Protein AF-A0A367RJA6-F1 (afdb_monomer_lite)

Radius of gyration: 25.4 Å; chains: 1; bounding box: 37×24×86 Å

pLDDT: mean 74.45, std 16.81, range [39.59, 92.81]

Structure (mmCIF, N/CA/C/O backbone):
data_AF-A0A367RJA6-F1
#
_entry.id   AF-A0A367RJA6-F1
#
loop_
_atom_site.group_PDB
_atom_site.id
_atom_site.type_symbol
_atom_site.label_atom_id
_atom_site.label_alt_id
_atom_site.label_comp_id
_atom_site.label_asym_id
_atom_site.label_entity_id
_atom_site.label_seq_id
_atom_site.pdbx_PDB_ins_code
_atom_site.Cartn_x
_atom_site.Cartn_y
_atom_site.Cartn_z
_atom_site.occupancy
_atom_site.B_iso_or_equiv
_atom_site.auth_seq_id
_atom_site.auth_comp_id
_atom_site.auth_asym_id
_atom_site.auth_atom_id
_atom_site.pdbx_PDB_model_num
ATOM 1 N N . MET A 1 1 ? -9.501 13.844 5.449 1.00 57.28 1 MET A N 1
ATOM 2 C CA . MET A 1 1 ? -8.104 13.518 5.074 1.00 57.28 1 MET A CA 1
ATOM 3 C C . MET A 1 1 ? -7.704 12.117 5.527 1.00 57.28 1 MET A C 1
ATOM 5 O O . MET A 1 1 ? -7.068 11.428 4.744 1.00 57.28 1 MET A O 1
ATOM 9 N N . GLU A 1 2 ? -8.114 11.662 6.714 1.00 65.69 2 GLU A N 1
ATOM 10 C CA . GLU A 1 2 ? -7.738 10.336 7.248 1.00 65.69 2 GLU A CA 1
ATOM 11 C C . GLU A 1 2 ? -8.230 9.146 6.406 1.00 65.69 2 GLU A C 1
ATOM 13 O O . GLU A 1 2 ? -7.466 8.217 6.161 1.00 65.69 2 GLU A O 1
ATOM 18 N N . GLN A 1 3 ? -9.455 9.200 5.871 1.00 72.69 3 GLN A N 1
ATOM 19 C CA . GLN A 1 3 ? -10.005 8.113 5.043 1.00 72.69 3 GLN A CA 1
ATOM 20 C C . GLN A 1 3 ? -9.216 7.877 3.746 1.00 72.69 3 GLN A C 1
ATOM 22 O O . GLN A 1 3 ? -8.934 6.735 3.401 1.00 72.69 3 GLN A O 1
ATOM 27 N N . ALA A 1 4 ? -8.791 8.942 3.060 1.00 74.25 4 ALA A N 1
ATOM 28 C CA . ALA A 1 4 ? -8.061 8.829 1.794 1.00 74.25 4 ALA A CA 1
ATOM 29 C C . ALA A 1 4 ? -6.685 8.158 1.965 1.00 74.25 4 ALA A C 1
ATOM 31 O O . ALA A 1 4 ? -6.238 7.419 1.091 1.00 74.25 4 ALA A O 1
ATOM 32 N N . PHE A 1 5 ? -6.020 8.392 3.100 1.00 73.81 5 PHE A N 1
ATOM 33 C CA . PHE A 1 5 ? -4.764 7.723 3.437 1.00 73.81 5 PHE A CA 1
ATOM 34 C C . PHE A 1 5 ? -4.980 6.227 3.690 1.00 73.81 5 PHE A C 1
ATOM 36 O O . PHE A 1 5 ? -4.238 5.395 3.167 1.00 73.81 5 PHE A O 1
ATOM 43 N N . PHE A 1 6 ? -6.019 5.889 4.457 1.00 78.44 6 PHE A N 1
ATOM 44 C CA . PHE A 1 6 ? -6.362 4.505 4.772 1.00 78.44 6 PHE A CA 1
ATOM 45 C C . PHE A 1 6 ? -6.739 3.703 3.519 1.00 78.44 6 PHE A C 1
ATOM 47 O O . PHE A 1 6 ? -6.219 2.610 3.299 1.00 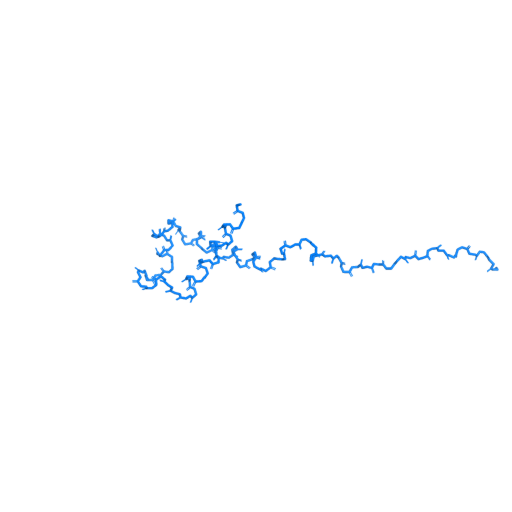78.44 6 PHE A O 1
ATOM 54 N N . GLU A 1 7 ? -7.583 4.268 2.655 1.00 81.81 7 GLU A N 1
ATOM 55 C CA . GLU A 1 7 ? -7.959 3.648 1.382 1.00 81.81 7 GLU A CA 1
ATOM 56 C C . GLU A 1 7 ? -6.752 3.451 0.462 1.00 81.81 7 GLU A C 1
ATOM 58 O O . GLU A 1 7 ? -6.598 2.379 -0.128 1.00 81.81 7 GLU A O 1
ATOM 63 N N . ALA A 1 8 ? -5.854 4.439 0.389 1.00 83.62 8 ALA A N 1
ATOM 64 C CA . ALA A 1 8 ? -4.622 4.318 -0.380 1.00 83.62 8 ALA A CA 1
ATOM 65 C C . ALA A 1 8 ? -3.733 3.177 0.141 1.00 83.62 8 ALA A C 1
ATOM 67 O O . ALA A 1 8 ? -3.254 2.365 -0.649 1.00 83.62 8 ALA A O 1
ATOM 68 N N . GLY A 1 9 ? -3.542 3.064 1.458 1.00 85.94 9 GLY A N 1
ATOM 69 C CA . GLY A 1 9 ? -2.749 1.981 2.042 1.00 85.94 9 GLY A CA 1
ATOM 70 C C . GLY A 1 9 ? -3.384 0.599 1.836 1.00 85.94 9 GLY A C 1
ATOM 7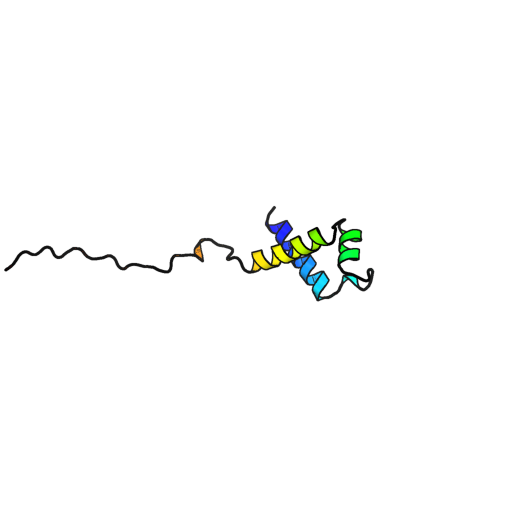1 O O . GLY A 1 9 ? -2.682 -0.340 1.459 1.00 85.94 9 GLY A O 1
ATOM 72 N N . LYS A 1 10 ? -4.714 0.477 1.949 1.00 88.12 10 LYS A N 1
ATOM 73 C CA . LYS A 1 10 ? -5.442 -0.762 1.616 1.00 88.12 10 LYS A CA 1
ATOM 74 C C . LYS A 1 10 ? -5.281 -1.169 0.154 1.00 88.12 10 LYS A C 1
ATOM 76 O O . LYS A 1 10 ? -5.012 -2.334 -0.134 1.00 88.12 10 LYS A O 1
ATOM 81 N N . ALA A 1 11 ? -5.404 -0.216 -0.767 1.00 88.31 11 ALA A N 1
ATOM 82 C CA . ALA A 1 11 ? -5.200 -0.474 -2.187 1.00 88.31 11 ALA A CA 1
ATOM 83 C C . ALA A 1 11 ? -3.755 -0.918 -2.480 1.00 88.31 11 ALA A C 1
ATOM 85 O O . ALA A 1 11 ? -3.534 -1.817 -3.292 1.00 88.31 11 ALA A O 1
ATOM 86 N N . LEU A 1 12 ? -2.765 -0.337 -1.791 1.00 88.81 12 LEU A N 1
ATOM 87 C CA . LEU A 1 12 ? -1.363 -0.746 -1.901 1.00 88.81 12 LEU A CA 1
ATO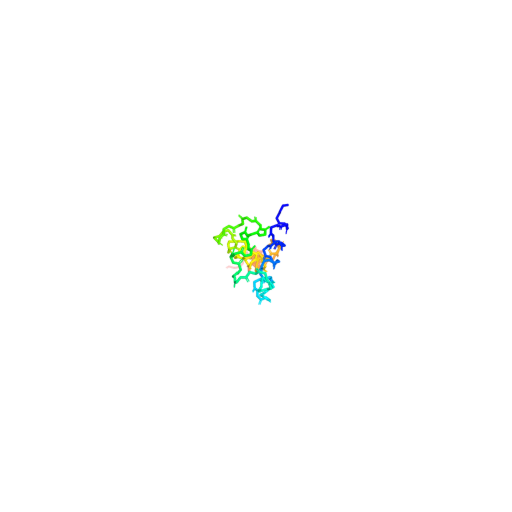M 88 C C . LEU A 1 12 ? -1.117 -2.162 -1.354 1.00 88.81 12 LEU A C 1
ATOM 90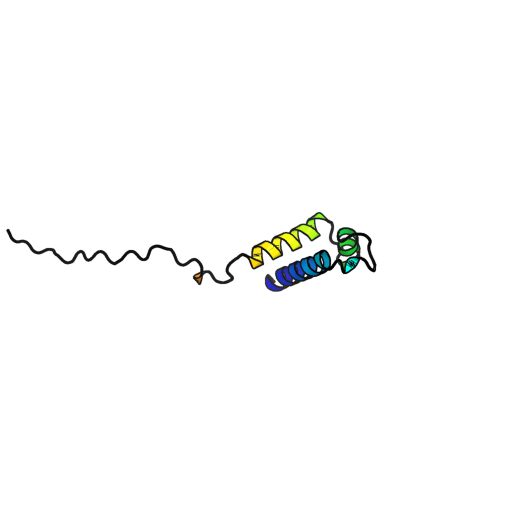 O O . LEU A 1 12 ? -0.364 -2.914 -1.977 1.00 88.81 12 LEU A O 1
ATOM 94 N N . ILE A 1 13 ? -1.771 -2.549 -0.251 1.00 90.44 13 ILE A N 1
ATOM 95 C CA . ILE A 1 13 ? -1.742 -3.924 0.282 1.00 90.44 13 ILE A CA 1
ATOM 96 C C . ILE A 1 13 ? -2.279 -4.902 -0.761 1.00 90.44 13 ILE A C 1
ATOM 98 O O . ILE A 1 13 ? -1.591 -5.855 -1.126 1.00 90.44 13 ILE A O 1
ATOM 102 N N . GLU A 1 14 ? -3.471 -4.638 -1.299 1.00 90.56 14 GLU A N 1
ATOM 103 C CA . GLU A 1 14 ? -4.089 -5.508 -2.298 1.00 90.56 14 GLU A CA 1
ATOM 104 C C . GLU A 1 14 ? -3.212 -5.637 -3.552 1.00 90.56 14 GLU A C 1
ATOM 106 O O . GLU A 1 14 ? -2.984 -6.742 -4.052 1.00 90.56 14 GLU A O 1
ATOM 111 N N . LEU A 1 15 ? -2.657 -4.520 -4.030 1.00 89.94 15 LEU A N 1
ATOM 112 C CA . LEU A 1 15 ? -1.772 -4.488 -5.188 1.00 89.94 15 LEU A CA 1
ATOM 113 C C . LEU A 1 15 ? -0.495 -5.313 -4.972 1.00 89.94 15 LEU A C 1
ATOM 115 O O . LEU A 1 15 ? -0.047 -6.010 -5.892 1.00 89.94 15 LEU A O 1
ATOM 119 N N . ARG A 1 16 ? 0.082 -5.256 -3.765 1.00 88.75 16 ARG A N 1
ATOM 120 C CA . ARG A 1 16 ? 1.259 -6.039 -3.374 1.00 88.75 16 ARG A CA 1
ATOM 121 C C . ARG A 1 16 ? 0.931 -7.528 -3.297 1.00 88.75 16 ARG A C 1
ATOM 123 O O . ARG A 1 16 ? 1.628 -8.333 -3.919 1.00 88.75 16 ARG A O 1
ATOM 130 N N . ASP A 1 17 ? -0.121 -7.880 -2.566 1.00 90.44 17 ASP A N 1
ATOM 131 C CA . ASP A 1 17 ? -0.457 -9.262 -2.219 1.00 90.44 17 ASP A CA 1
ATOM 132 C C . ASP A 1 17 ? -0.958 -10.038 -3.443 1.00 90.44 17 ASP A C 1
ATOM 134 O O . ASP A 1 17 ? -0.534 -11.169 -3.688 1.00 90.44 17 ASP A O 1
ATOM 138 N N . ARG A 1 18 ? -1.763 -9.389 -4.295 1.00 91.25 18 ARG A N 1
ATOM 139 C CA . ARG A 1 18 ? -2.209 -9.940 -5.587 1.00 91.25 18 ARG A CA 1
ATOM 140 C C . ARG A 1 18 ? -1.165 -9.800 -6.697 1.00 91.25 18 ARG A C 1
ATOM 142 O O . ARG A 1 18 ? -1.379 -10.284 -7.806 1.00 91.25 18 ARG A O 1
ATOM 149 N N . ARG A 1 19 ? -0.026 -9.157 -6.413 1.00 90.38 19 ARG A N 1
ATOM 150 C CA . ARG A 1 19 ? 1.089 -8.926 -7.347 1.00 90.38 19 ARG A CA 1
ATOM 151 C C . ARG A 1 19 ? 0.654 -8.278 -8.666 1.00 90.38 19 ARG A C 1
ATOM 153 O O . ARG A 1 19 ? 1.217 -8.579 -9.720 1.00 90.38 19 ARG A O 1
ATOM 160 N N . LEU A 1 20 ? -0.311 -7.357 -8.609 1.00 91.38 20 LEU A N 1
ATOM 161 C CA . LEU A 1 20 ? -0.897 -6.710 -9.794 1.00 91.38 20 LEU A CA 1
ATOM 162 C C . LEU A 1 20 ? 0.113 -5.838 -10.560 1.00 91.38 20 LEU A C 1
ATOM 164 O O . LEU A 1 20 ? -0.109 -5.505 -11.718 1.00 91.38 20 LEU A O 1
ATOM 168 N N . TYR A 1 21 ? 1.254 -5.521 -9.944 1.00 89.31 21 TYR A N 1
ATOM 169 C CA . TYR A 1 21 ? 2.363 -4.815 -10.584 1.00 89.31 21 TYR A CA 1
ATOM 170 C C . TYR A 1 21 ? 3.125 -5.658 -11.622 1.00 89.31 21 TYR A C 1
ATOM 172 O O . TYR A 1 21 ? 3.799 -5.087 -12.478 1.00 89.31 21 TYR A O 1
ATOM 180 N N . ARG A 1 22 ? 3.034 -6.997 -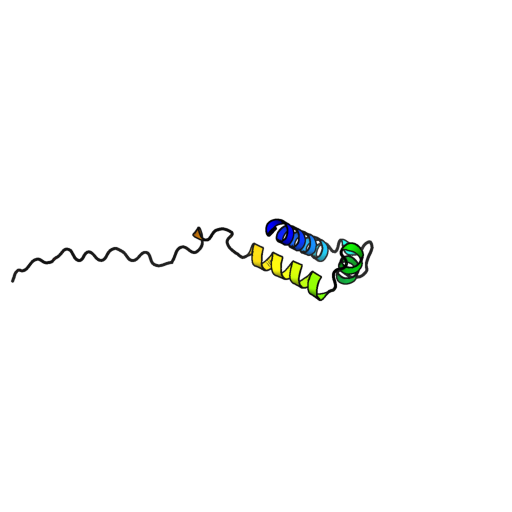11.575 1.00 88.94 22 ARG A N 1
ATOM 181 C CA . ARG A 1 22 ? 3.917 -7.898 -12.344 1.00 88.94 22 ARG A CA 1
ATOM 182 C C . ARG A 1 22 ? 3.771 -7.829 -13.859 1.00 88.94 22 ARG A C 1
ATOM 184 O O . ARG A 1 22 ? 4.681 -8.261 -14.558 1.00 88.94 22 ARG A O 1
ATOM 191 N N . SER A 1 23 ? 2.656 -7.317 -14.370 1.00 88.06 23 SER A N 1
ATOM 192 C CA . SER A 1 23 ? 2.467 -7.129 -15.812 1.00 88.06 23 SER A CA 1
ATOM 193 C C . SER A 1 23 ? 3.310 -5.983 -16.375 1.00 88.06 23 SER A C 1
ATOM 195 O O . SER A 1 23 ? 3.618 -5.990 -17.562 1.00 88.06 23 SER A O 1
ATOM 197 N N . MET A 1 24 ? 3.694 -5.011 -15.541 1.00 86.62 24 MET A N 1
ATOM 198 C CA . MET A 1 24 ? 4.388 -3.793 -15.975 1.00 86.62 24 MET A CA 1
ATOM 199 C C . MET A 1 24 ? 5.745 -3.584 -15.287 1.00 86.62 24 MET A C 1
ATOM 201 O O . MET A 1 24 ? 6.615 -2.937 -15.857 1.00 86.62 24 MET A O 1
ATOM 205 N N . HIS A 1 25 ? 5.933 -4.103 -14.071 1.00 92.19 25 HIS A N 1
ATOM 206 C CA . HIS A 1 25 ? 7.113 -3.861 -13.236 1.00 92.19 25 HIS A CA 1
ATOM 207 C C . HIS A 1 25 ? 7.572 -5.159 -12.571 1.00 92.19 25 HIS A C 1
ATOM 209 O O . HIS A 1 25 ? 6.764 -6.038 -12.260 1.00 92.19 25 HIS A O 1
ATOM 215 N N . LYS A 1 26 ? 8.878 -5.295 -12.319 1.00 90.06 26 LYS A N 1
ATOM 216 C CA . LYS A 1 26 ? 9.433 -6.520 -11.722 1.00 90.06 26 LYS A CA 1
ATOM 217 C C . LYS A 1 26 ? 9.196 -6.563 -10.220 1.00 90.06 26 LYS A C 1
ATOM 219 O O . LYS A 1 26 ? 9.044 -7.646 -9.650 1.00 90.06 26 LYS A O 1
ATOM 224 N N . THR A 1 27 ? 9.145 -5.394 -9.589 1.00 92.19 27 THR A N 1
ATOM 225 C CA . THR A 1 27 ? 8.943 -5.251 -8.148 1.00 92.19 27 THR A CA 1
ATOM 226 C C . THR A 1 27 ? 7.823 -4.269 -7.827 1.00 92.19 27 THR A C 1
ATOM 228 O O . THR A 1 27 ? 7.484 -3.384 -8.613 1.00 92.19 27 THR A O 1
ATOM 231 N N . PHE A 1 28 ? 7.254 -4.432 -6.635 1.00 89.44 28 PHE A N 1
ATOM 232 C CA . PHE A 1 28 ? 6.289 -3.494 -6.074 1.00 89.44 28 PHE A CA 1
ATOM 233 C C . PHE A 1 28 ? 6.886 -2.084 -5.930 1.00 89.44 28 PHE A C 1
ATOM 235 O O . PHE A 1 28 ? 6.227 -1.101 -6.252 1.00 89.44 28 PHE A O 1
ATOM 242 N N . ASP A 1 29 ? 8.152 -1.996 -5.515 1.00 91.19 29 ASP A N 1
ATOM 243 C CA . ASP A 1 29 ? 8.856 -0.731 -5.281 1.00 91.19 29 ASP A CA 1
ATOM 244 C C . ASP A 1 29 ? 9.004 0.087 -6.571 1.00 91.19 29 ASP A C 1
ATOM 246 O O . ASP A 1 29 ? 8.731 1.286 -6.582 1.00 91.19 29 ASP A O 1
ATOM 250 N N . GLU A 1 30 ? 9.374 -0.568 -7.677 1.00 92.19 30 GLU A N 1
ATOM 251 C CA . GLU A 1 30 ? 9.447 0.060 -9.003 1.00 92.19 30 GLU A CA 1
ATOM 252 C C . GLU A 1 30 ? 8.083 0.585 -9.456 1.00 92.19 30 GLU A C 1
ATOM 254 O O . GLU A 1 30 ? 7.994 1.695 -9.981 1.00 92.19 30 GLU A O 1
ATOM 259 N N . TYR A 1 31 ? 7.017 -0.188 -9.230 1.00 92.81 31 TYR A N 1
ATOM 260 C CA . TYR A 1 31 ? 5.659 0.237 -9.558 1.00 92.81 31 TYR A CA 1
ATOM 261 C C . TYR A 1 31 ? 5.238 1.461 -8.740 1.00 92.81 31 TYR A C 1
ATOM 263 O O . TYR A 1 31 ? 4.724 2.427 -9.300 1.00 92.81 31 TYR A O 1
ATOM 271 N N . CYS A 1 32 ? 5.487 1.460 -7.429 1.00 91.25 32 CYS A N 1
ATOM 272 C CA . CYS A 1 32 ? 5.148 2.584 -6.558 1.00 91.25 32 CYS A CA 1
ATOM 273 C C . CYS A 1 32 ? 5.943 3.849 -6.902 1.00 91.25 32 CYS A C 1
ATOM 275 O O . CYS A 1 32 ? 5.392 4.955 -6.882 1.00 91.25 32 CYS A O 1
ATOM 277 N N . LEU A 1 33 ? 7.208 3.689 -7.291 1.00 91.38 33 LEU A N 1
ATOM 278 C CA . LEU A 1 33 ? 8.032 4.790 -7.766 1.00 91.38 33 LEU A CA 1
ATOM 279 C C . LEU A 1 33 ? 7.512 5.351 -9.093 1.00 91.38 33 LEU A C 1
ATOM 281 O O . LEU A 1 33 ? 7.340 6.559 -9.213 1.00 91.38 33 LEU A O 1
ATOM 285 N N . ASN A 1 34 ? 7.229 4.497 -10.077 1.00 91.44 34 ASN A N 1
ATOM 286 C CA . ASN A 1 34 ? 6.803 4.939 -11.404 1.00 91.44 34 ASN A CA 1
ATOM 287 C C . ASN A 1 34 ? 5.386 5.534 -11.401 1.00 91.44 34 ASN A C 1
ATOM 289 O O . ASN A 1 34 ? 5.142 6.561 -12.029 1.00 91.44 34 ASN A O 1
ATOM 293 N N . ARG A 1 35 ? 4.452 4.909 -10.673 1.00 89.19 35 ARG A N 1
ATOM 294 C CA . ARG A 1 35 ? 3.036 5.293 -10.675 1.00 89.19 35 ARG A CA 1
ATOM 295 C C . ARG A 1 35 ? 2.721 6.450 -9.733 1.00 89.19 35 ARG A C 1
ATOM 297 O O . ARG A 1 35 ? 1.862 7.265 -10.059 1.00 89.19 35 ARG A O 1
ATOM 304 N N . PHE A 1 36 ? 3.371 6.500 -8.570 1.00 88.25 36 PHE A N 1
ATOM 305 C CA . PHE A 1 36 ? 3.038 7.447 -7.498 1.00 88.25 36 PHE A CA 1
ATOM 306 C C . PHE A 1 36 ? 4.208 8.353 -7.090 1.00 88.25 36 PHE A C 1
ATOM 308 O O . PHE A 1 36 ? 4.020 9.261 -6.282 1.00 88.25 36 PHE A O 1
ATOM 315 N N . GLY A 1 37 ? 5.417 8.125 -7.615 1.00 90.12 37 GLY A N 1
ATOM 316 C CA . GLY A 1 37 ? 6.617 8.854 -7.192 1.00 90.12 37 GLY A CA 1
ATOM 317 C C . GLY A 1 37 ? 7.076 8.488 -5.779 1.00 90.12 37 GLY A C 1
ATOM 318 O O . GLY A 1 37 ? 7.821 9.243 -5.153 1.00 90.12 37 GLY A O 1
ATOM 319 N N . TYR A 1 38 ? 6.606 7.365 -5.228 1.00 90.25 38 TYR A N 1
ATOM 320 C CA . TYR A 1 38 ? 6.941 6.960 -3.868 1.00 90.25 38 TYR A CA 1
ATOM 321 C C . TYR A 1 38 ? 8.216 6.135 -3.861 1.00 90.25 38 TYR A C 1
ATOM 323 O O . TYR A 1 38 ? 8.336 5.124 -4.547 1.00 90.25 38 TYR A O 1
ATOM 331 N N . ASN A 1 39 ? 9.169 6.547 -3.030 1.00 88.75 39 ASN A N 1
ATOM 332 C CA . ASN A 1 39 ? 10.296 5.688 -2.720 1.00 88.75 39 ASN A CA 1
ATOM 333 C C . ASN A 1 39 ? 9.827 4.465 -1.913 1.00 88.75 39 ASN A C 1
ATOM 335 O O . ASN A 1 39 ? 8.718 4.425 -1.364 1.00 88.75 39 ASN A O 1
ATOM 339 N N . ARG A 1 40 ? 10.709 3.469 -1.823 1.00 88.62 40 ARG A N 1
ATOM 340 C CA . ARG A 1 40 ? 10.466 2.230 -1.084 1.00 88.62 40 ARG A CA 1
ATOM 341 C C . ARG A 1 40 ? 9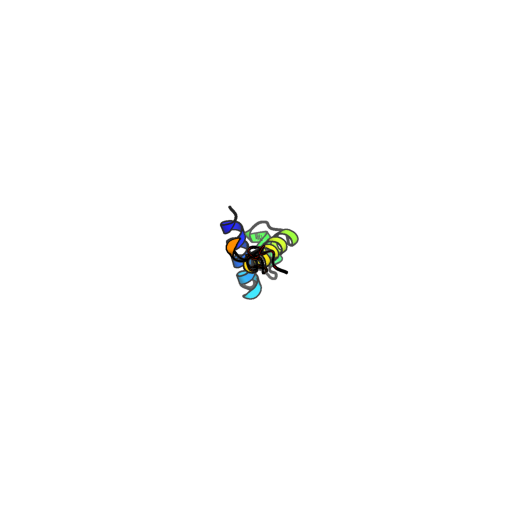.949 2.501 0.331 1.00 88.62 40 ARG A C 1
ATOM 343 O O . ARG A 1 40 ? 8.867 2.047 0.678 1.00 88.62 40 ARG A O 1
ATOM 350 N N . SER A 1 41 ? 10.674 3.304 1.111 1.00 90.25 41 SER A N 1
ATOM 351 C CA . SER A 1 41 ? 10.332 3.606 2.509 1.00 90.25 41 SER A CA 1
ATOM 352 C C . SER A 1 41 ? 8.904 4.140 2.658 1.00 90.25 41 SER A C 1
ATOM 354 O O . SER A 1 41 ? 8.112 3.590 3.419 1.00 90.25 41 SER A O 1
ATOM 356 N N . ARG A 1 42 ? 8.533 5.141 1.852 1.00 86.38 42 ARG A N 1
ATOM 357 C CA . ARG A 1 42 ? 7.190 5.730 1.881 1.00 86.38 42 ARG A CA 1
ATOM 358 C C . ARG A 1 42 ? 6.104 4.721 1.506 1.00 86.38 42 ARG A C 1
ATOM 360 O O . ARG A 1 42 ? 5.036 4.727 2.106 1.00 86.38 42 ARG A O 1
ATOM 367 N N . SER A 1 43 ? 6.376 3.847 0.539 1.00 86.75 43 SER A N 1
ATOM 368 C CA . SER A 1 43 ? 5.426 2.817 0.099 1.00 86.75 43 SER A CA 1
ATOM 369 C C . SER A 1 43 ? 5.133 1.804 1.209 1.00 86.75 43 SER A C 1
ATOM 371 O O . SER A 1 43 ? 3.976 1.458 1.432 1.00 86.75 43 SER A O 1
ATOM 373 N N . TYR A 1 44 ? 6.163 1.375 1.943 1.00 88.19 44 TYR A N 1
ATOM 374 C CA . TYR A 1 44 ? 5.996 0.470 3.083 1.00 88.19 44 TYR A CA 1
ATOM 375 C C . TYR A 1 44 ? 5.333 1.159 4.283 1.00 88.19 44 TYR A C 1
ATOM 377 O O . TYR A 1 44 ? 4.435 0.576 4.871 1.00 88.19 44 TYR A O 1
ATOM 385 N N . GLN A 1 45 ? 5.653 2.425 4.577 1.00 87.50 45 GLN A N 1
ATOM 386 C CA . GLN A 1 45 ? 4.975 3.191 5.636 1.00 87.50 45 GLN A CA 1
ATOM 387 C C . GLN A 1 45 ? 3.459 3.310 5.415 1.00 87.50 45 GLN A C 1
ATOM 389 O O . GLN A 1 45 ? 2.690 3.229 6.370 1.00 87.50 45 GLN A O 1
ATOM 394 N N . LEU A 1 46 ? 3.020 3.496 4.165 1.00 83.00 46 LEU A N 1
ATOM 395 C CA . LEU A 1 46 ? 1.595 3.542 3.817 1.00 83.00 46 LEU A CA 1
ATOM 396 C C . LEU A 1 46 ? 0.903 2.195 4.049 1.00 83.00 46 LEU A C 1
ATOM 398 O O . LEU A 1 46 ? -0.222 2.151 4.542 1.00 83.00 46 LEU A O 1
ATOM 402 N N . VAL A 1 47 ? 1.585 1.106 3.698 1.00 86.25 47 VAL A N 1
ATOM 403 C CA . VAL A 1 47 ? 1.097 -0.255 3.920 1.00 86.25 47 VAL A CA 1
ATOM 404 C C . VAL A 1 47 ? 1.011 -0.559 5.416 1.00 86.25 47 VAL A C 1
ATOM 406 O O . VAL A 1 47 ? -0.046 -0.963 5.891 1.00 86.25 47 VAL A O 1
ATOM 409 N N . ASP A 1 48 ? 2.081 -0.303 6.166 1.00 85.75 48 ASP A N 1
ATOM 410 C CA . ASP A 1 48 ? 2.145 -0.561 7.606 1.00 85.75 48 ASP A CA 1
ATOM 411 C C . ASP A 1 48 ? 1.110 0.284 8.366 1.00 85.75 48 ASP A C 1
ATOM 413 O O . ASP A 1 48 ? 0.397 -0.224 9.231 1.00 85.75 48 ASP A O 1
ATOM 417 N N . GLY A 1 49 ? 0.954 1.557 7.986 1.00 81.25 49 GLY A N 1
ATOM 418 C CA . GLY A 1 49 ? -0.060 2.445 8.551 1.00 81.25 49 GLY A CA 1
ATOM 419 C C . GLY A 1 49 ? -1.488 1.941 8.329 1.00 81.25 49 GLY A C 1
ATOM 420 O O . GLY A 1 49 ? -2.297 1.984 9.252 1.00 81.25 49 GLY A O 1
ATOM 421 N N . ALA A 1 50 ? -1.803 1.414 7.142 1.00 80.44 50 ALA A N 1
ATOM 422 C CA . ALA A 1 50 ? -3.126 0.849 6.876 1.00 80.44 50 ALA A CA 1
ATOM 423 C C . ALA A 1 50 ? -3.406 -0.429 7.676 1.00 80.44 50 ALA A C 1
ATOM 425 O O . ALA A 1 50 ? -4.530 -0.601 8.140 1.00 80.44 50 ALA A O 1
ATOM 426 N N . VAL A 1 51 ? -2.403 -1.287 7.898 1.00 77.75 51 VAL A N 1
ATOM 427 C CA . VAL A 1 51 ? -2.554 -2.475 8.759 1.00 77.75 51 VAL A CA 1
ATOM 428 C C . VAL A 1 51 ? -2.881 -2.071 10.197 1.00 77.75 51 VAL A C 1
ATOM 430 O O . VAL A 1 51 ? -3.761 -2.660 10.816 1.00 77.75 51 VAL A O 1
ATOM 433 N N . VAL A 1 52 ? -2.209 -1.047 10.731 1.00 71.94 52 VAL A N 1
ATOM 434 C CA . VAL A 1 52 ? -2.453 -0.577 12.104 1.00 71.94 52 VAL A CA 1
ATOM 435 C C . VAL A 1 52 ? -3.849 0.026 12.246 1.00 71.94 52 VAL A C 1
ATOM 437 O O . VAL A 1 52 ? -4.542 -0.286 13.209 1.00 71.94 52 VAL A O 1
ATOM 440 N N . VAL A 1 53 ? -4.292 0.845 11.288 1.00 66.62 53 VAL A N 1
ATOM 441 C CA . VAL A 1 53 ? -5.632 1.459 11.328 1.00 66.62 53 VAL A CA 1
ATOM 442 C C . VAL A 1 53 ? -6.748 0.412 11.241 1.00 66.62 53 VAL A C 1
ATOM 444 O O . VAL A 1 53 ? -7.777 0.596 11.879 1.00 66.62 53 VAL A O 1
ATOM 447 N N . ASP A 1 54 ? -6.544 -0.699 10.528 1.00 63.91 54 ASP A N 1
ATOM 448 C CA . ASP A 1 54 ? -7.518 -1.803 10.463 1.00 63.91 54 ASP A CA 1
ATOM 449 C C . ASP A 1 54 ? -7.669 -2.544 11.810 1.00 63.91 54 ASP A C 1
ATOM 451 O O . ASP A 1 54 ? -8.724 -3.095 12.115 1.00 63.91 54 ASP A O 1
ATOM 455 N N . ILE A 1 55 ? -6.623 -2.524 12.646 1.00 63.16 55 ILE A N 1
ATOM 456 C CA . ILE A 1 55 ? -6.604 -3.149 13.980 1.00 63.16 55 ILE A CA 1
ATOM 457 C C . ILE A 1 55 ? -7.148 -2.197 15.060 1.00 63.16 55 ILE A C 1
ATOM 459 O O . ILE A 1 55 ? -7.578 -2.646 16.127 1.00 63.16 55 ILE A O 1
ATOM 463 N N . LEU A 1 56 ? -7.137 -0.883 14.816 1.00 59.53 56 LEU A N 1
ATOM 464 C CA . LEU A 1 56 ? -7.625 0.091 15.785 1.00 59.53 56 LEU A CA 1
ATOM 465 C C . LEU A 1 56 ? -9.162 0.135 15.785 1.00 59.53 56 LEU A C 1
ATOM 467 O O . LEU A 1 56 ? -9.780 0.299 14.730 1.00 59.53 56 LEU A O 1
ATOM 471 N N . PRO A 1 57 ? -9.812 0.039 16.960 1.00 54.69 57 PRO A N 1
ATOM 472 C CA . PRO A 1 57 ? -11.247 0.252 17.049 1.00 54.69 57 PRO A CA 1
ATOM 473 C C . PRO A 1 57 ? -11.577 1.672 16.580 1.00 54.69 57 PRO A C 1
ATOM 475 O O . PRO A 1 57 ? -11.025 2.654 17.070 1.00 54.69 57 PRO A O 1
ATOM 478 N N . THR A 1 58 ? -12.502 1.783 15.630 1.00 58.34 58 THR A N 1
ATOM 479 C CA . THR A 1 58 ? -12.888 3.051 14.991 1.00 58.34 58 THR A CA 1
ATOM 480 C C . THR A 1 58 ? -13.748 3.943 15.900 1.00 58.34 58 THR A C 1
ATOM 482 O O . THR A 1 58 ? -14.135 5.038 15.500 1.00 58.34 58 THR A O 1
ATOM 485 N N . ALA A 1 59 ? -14.050 3.493 17.124 1.00 54.75 59 ALA A N 1
ATOM 486 C CA . ALA A 1 59 ? -14.794 4.237 18.131 1.00 54.75 59 ALA A CA 1
ATOM 487 C C . ALA A 1 59 ? -14.138 4.120 19.520 1.00 54.75 59 ALA A C 1
ATOM 489 O O . ALA A 1 59 ? -13.941 3.017 20.034 1.00 54.75 59 ALA A O 1
ATOM 490 N N . GLU A 1 60 ? -13.918 5.259 20.190 1.00 48.22 60 GLU A N 1
ATOM 491 C CA . GLU A 1 60 ? -13.459 5.337 21.594 1.00 48.22 60 GLU A CA 1
ATOM 492 C C . GLU A 1 60 ? -14.370 4.550 22.562 1.00 48.22 60 GLU A C 1
ATOM 494 O O . GLU A 1 60 ? -13.935 4.073 23.609 1.00 48.22 60 GLU A O 1
ATOM 499 N N . GLY A 1 61 ? -15.636 4.324 22.187 1.00 49.81 61 GLY A N 1
ATOM 500 C CA . GLY A 1 61 ? -16.597 3.521 22.948 1.00 49.81 61 GLY A CA 1
ATOM 501 C C . GLY A 1 61 ? -16.283 2.019 23.048 1.00 49.81 61 GLY A C 1
ATOM 502 O O . GLY A 1 61 ? -16.943 1.340 23.833 1.00 49.81 61 GLY A O 1
ATOM 503 N N . GLN A 1 62 ? -15.305 1.498 22.295 1.00 54.09 62 GLN A N 1
ATOM 504 C CA . GLN A 1 62 ? -14.834 0.105 22.394 1.00 54.09 62 GLN A CA 1
ATOM 505 C C . GLN A 1 62 ? -13.748 -0.091 23.467 1.00 54.09 62 GLN A C 1
ATOM 507 O O . GLN A 1 62 ? -13.442 -1.228 23.811 1.00 54.09 62 GLN A O 1
ATOM 512 N N . VAL A 1 63 ? -13.212 0.996 24.037 1.00 51.53 63 VAL A N 1
ATOM 513 C CA . VAL A 1 63 ? -12.252 0.982 25.158 1.00 51.53 63 VAL A CA 1
ATOM 514 C C . VAL A 1 63 ? -12.953 1.396 26.460 1.00 51.53 63 VAL A C 1
ATOM 516 O O . VAL A 1 63 ? -12.394 2.097 27.302 1.00 51.53 63 VAL A O 1
ATOM 519 N N . ARG A 1 64 ? -14.225 1.006 26.641 1.00 54.66 64 ARG A N 1
ATOM 520 C CA . ARG A 1 64 ? -14.902 1.223 27.928 1.00 54.66 64 ARG A CA 1
ATOM 521 C C . ARG A 1 64 ? -14.181 0.396 29.008 1.00 54.66 64 ARG A C 1
ATOM 523 O O . ARG A 1 64 ? -13.928 -0.787 28.789 1.00 54.66 64 ARG A O 1
ATOM 530 N N . PRO A 1 65 ? -13.820 1.009 30.147 1.00 55.44 65 PRO A N 1
ATOM 531 C CA . PRO A 1 65 ? -12.931 0.422 31.147 1.00 55.44 65 PRO A CA 1
ATOM 532 C C . PRO A 1 65 ? -13.525 -0.860 31.747 1.00 55.44 65 PRO A C 1
ATOM 534 O O . PRO A 1 65 ? -14.727 -0.930 31.996 1.00 55.44 65 PRO A O 1
ATOM 537 N N . ILE A 1 66 ? -12.677 -1.859 32.023 1.00 57.81 66 ILE A N 1
ATOM 538 C CA . ILE A 1 66 ? -13.090 -3.184 32.527 1.00 57.81 66 ILE A CA 1
ATOM 539 C C . ILE A 1 66 ? -13.592 -3.179 33.983 1.00 57.81 66 ILE A C 1
ATOM 541 O O . ILE A 1 66 ? -13.930 -4.227 34.522 1.00 57.81 66 ILE A O 1
ATOM 545 N N . THR A 1 67 ? -13.694 -2.019 34.631 1.00 51.47 67 THR A N 1
ATOM 546 C CA . THR A 1 67 ? -14.080 -1.934 36.042 1.00 51.47 67 THR A CA 1
ATOM 547 C C . THR A 1 67 ? -15.386 -1.171 36.189 1.00 51.47 67 THR A C 1
ATOM 549 O O . THR A 1 67 ? -15.414 0.029 36.457 1.00 51.47 67 THR A O 1
ATOM 552 N N . LYS A 1 68 ? -16.503 -1.885 36.050 1.00 55.34 68 LYS A N 1
ATOM 553 C CA . LYS A 1 68 ? -17.733 -1.485 36.730 1.00 55.34 68 LYS A CA 1
ATOM 554 C C . LYS A 1 68 ? -17.530 -1.852 38.201 1.00 55.34 68 LYS A C 1
ATOM 556 O O . LYS A 1 68 ? -17.779 -2.987 38.583 1.00 55.34 68 LYS A O 1
ATOM 561 N N . LEU A 1 69 ? -16.977 -0.937 38.998 1.00 58.72 69 LEU A N 1
ATOM 562 C CA . LEU A 1 69 ? -17.068 -1.082 40.449 1.00 58.72 69 LEU A CA 1
ATOM 563 C C . LEU A 1 69 ? -18.545 -0.923 40.805 1.00 58.72 69 LEU A C 1
ATOM 565 O O . LEU A 1 69 ? -19.172 0.069 40.422 1.00 58.72 69 LEU A O 1
ATOM 569 N N . GLU A 1 70 ? -19.106 -1.932 41.463 1.00 56.47 70 GLU A N 1
ATOM 570 C CA . GLU A 1 70 ? -20.419 -1.809 42.086 1.00 56.47 70 GLU A CA 1
ATOM 571 C C . GLU A 1 70 ? -20.381 -0.623 43.062 1.00 56.47 70 GLU A C 1
ATOM 573 O O . GLU A 1 70 ? -19.346 -0.400 43.703 1.00 56.47 70 GLU A O 1
ATOM 578 N N . PRO A 1 71 ? -21.450 0.189 43.143 1.00 57.50 71 PRO A N 1
ATOM 579 C CA . PRO A 1 71 ? -21.516 1.236 44.146 1.00 57.50 71 PRO A CA 1
ATOM 580 C C . PRO A 1 71 ? -21.336 0.583 45.516 1.00 57.50 71 PRO A C 1
ATOM 582 O O . PRO A 1 71 ? -22.092 -0.305 45.899 1.00 57.50 71 PRO A O 1
ATOM 585 N N . PHE A 1 72 ? -20.292 0.992 46.232 1.00 53.50 72 PHE A N 1
ATOM 586 C CA . PHE A 1 72 ? -20.150 0.650 47.635 1.00 53.50 72 PHE A CA 1
ATOM 587 C C . PHE A 1 72 ? -21.284 1.361 48.379 1.00 53.50 72 PHE A C 1
ATOM 589 O O . PHE A 1 72 ? -21.258 2.583 48.539 1.00 53.50 72 PHE A O 1
ATOM 596 N N . ASP A 1 73 ? -22.303 0.602 48.774 1.00 53.19 73 ASP A N 1
ATOM 597 C CA . ASP A 1 73 ? -23.376 1.081 49.635 1.00 53.19 73 ASP A CA 1
ATOM 598 C C . ASP A 1 73 ? -22.802 1.366 51.030 1.00 53.19 73 ASP A C 1
ATOM 600 O O . ASP A 1 73 ? -22.708 0.488 51.883 1.00 53.19 73 ASP A O 1
ATOM 604 N N . THR A 1 74 ? -22.441 2.623 51.302 1.00 54.69 74 THR A N 1
ATOM 605 C CA . THR A 1 74 ? -22.110 3.093 52.663 1.00 54.69 74 THR A CA 1
ATOM 606 C C . THR A 1 74 ? -23.365 3.379 53.502 1.00 54.69 74 THR A C 1
ATOM 608 O O . THR A 1 74 ? -23.304 4.096 54.499 1.00 54.69 74 THR A O 1
ATOM 611 N N . SER A 1 75 ? -24.526 2.841 53.124 1.00 52.59 75 SER A N 1
ATOM 612 C CA . SER A 1 75 ? -25.762 2.947 53.901 1.00 52.59 75 SER A CA 1
ATOM 613 C C . SER A 1 75 ? -25.894 1.763 54.858 1.00 52.59 75 SER A C 1
ATOM 615 O O . SER A 1 75 ? -26.774 0.924 54.697 1.00 52.59 75 SER A O 1
ATOM 617 N N . ASN A 1 76 ? -25.025 1.701 55.866 1.00 45.31 76 ASN A N 1
ATOM 618 C CA . ASN A 1 76 ? -25.426 1.140 57.155 1.00 45.31 76 ASN A CA 1
ATOM 619 C C . ASN A 1 76 ? -24.598 1.742 58.296 1.00 45.31 76 ASN A C 1
ATOM 621 O O . ASN A 1 76 ? -23.784 1.087 58.942 1.00 45.31 76 ASN A O 1
ATOM 625 N N . SER A 1 77 ? -24.814 3.034 58.540 1.00 51.25 77 SER A N 1
ATOM 626 C CA . SER A 1 77 ? -24.717 3.567 59.893 1.00 51.25 77 SER A CA 1
ATOM 627 C C . SER A 1 77 ? -26.020 3.240 60.628 1.00 51.25 77 SER A C 1
ATOM 629 O O . SER A 1 77 ? -26.926 4.069 60.680 1.00 51.25 77 SER A O 1
ATOM 631 N N . GLU A 1 78 ? -26.109 2.049 61.210 1.00 46.84 78 GLU A N 1
ATOM 632 C CA . GLU A 1 78 ? -26.918 1.860 62.410 1.00 46.84 78 GLU A CA 1
ATOM 633 C C . GLU A 1 78 ? -25.981 1.481 63.554 1.00 46.84 78 GLU A C 1
ATOM 635 O O . GLU A 1 78 ? -25.367 0.419 63.600 1.00 46.84 78 GLU A O 1
ATOM 640 N N . VAL A 1 79 ? -25.842 2.451 64.456 1.00 45.03 79 VAL A N 1
ATOM 641 C CA . VAL A 1 79 ? -25.566 2.246 65.875 1.00 45.03 79 VAL A CA 1
ATOM 642 C C . VAL A 1 79 ? -26.506 1.159 66.408 1.00 45.03 79 VAL A C 1
ATOM 644 O O . VAL A 1 79 ? -27.667 1.171 66.013 1.00 45.03 79 VAL A O 1
ATOM 647 N N . VAL A 1 80 ? -25.990 0.309 67.313 1.00 39.59 80 VAL A N 1
ATOM 648 C CA . VAL A 1 80 ? -26.620 -0.711 68.199 1.00 39.59 80 VAL A CA 1
ATOM 649 C C . VAL A 1 80 ? -25.709 -1.953 68.100 1.00 39.59 80 VAL A C 1
ATOM 651 O O . VAL A 1 80 ? -25.677 -2.604 67.065 1.00 39.59 80 VAL A O 1
ATOM 654 N N . ILE A 1 81 ? -24.831 -2.289 69.053 1.00 47.16 81 ILE A N 1
ATOM 655 C CA . ILE A 1 81 ? -24.933 -2.367 70.524 1.00 47.16 81 ILE A CA 1
ATOM 656 C C . ILE A 1 81 ? -23.548 -2.124 71.140 1.00 47.16 81 ILE A C 1
ATOM 658 O O . ILE A 1 81 ? -22.565 -2.634 70.554 1.00 47.16 81 ILE A O 1
#

Foldseek 3Di:
DVVVLLVVLVVLVCCQVVVVCVVPDPDSQVVCCVPPVDHPVRSVVSNVVNVVVVVDDPDPVVPDDPDPDDPPPPPDPDDDD

Organism: NCBI:txid1356359

Sequence (81 aa):
MEQAFFEAGKALIELRDRRLYRSMHKTFDEYCLNRFGYNRSRSYQLVDGAVVVDILPTAEGQVRPITKLEPFDTSNSEVVI

Secondary structure (DSSP, 8-state):
-HHHHHHHHHHHHHHHHTTGGGGT-SSHHHHHHHHH---HHHHHHHHHHHHHHHHS-SSGGG---S--PPP----------